Protein AF-X0TUQ9-F1 (afdb_monomer_lite)

Foldseek 3Di:
DADPVVCVVVVCRVVVVVVCVVVVHDDDPQWDFDDDDQQKTWIARVVPRDIDMDGDNDDDDDDDDDAPQVVVVVVVVCVVCCVVVVHDDDDDAERNVPDDDPVRRVVRVVLCVVCVVHDPVVSPDDDDDDPPDPD

Organism: NCBI:txid412755

Sequence (135 aa):
ADIAEWTEYTLEHEHIQIRLRELGVQIICKQEMIAVESGRATLGCIYMGTQSSIDADAVIPVTARDPEDRLYNEILTRKDEWDDAGIKTVTAIGDCLAPATIAIAVHSGHEYARNLEKSPEEAAFFRRELGFGGE

Structure (mmCIF, N/CA/C/O backbone):
data_AF-X0TUQ9-F1
#
_entry.id   AF-X0TUQ9-F1
#
loop_
_atom_site.group_PDB
_atom_site.id
_atom_site.type_symbol
_atom_site.label_atom_id
_atom_site.label_alt_id
_atom_site.label_comp_id
_atom_site.label_asym_id
_atom_site.label_entity_id
_atom_site.label_seq_id
_atom_site.pdbx_PDB_ins_code
_atom_site.Cartn_x
_atom_site.Cartn_y
_atom_site.Cartn_z
_atom_site.occupancy
_atom_site.B_iso_or_equiv
_atom_site.auth_seq_id
_atom_site.auth_comp_id
_atom_site.auth_asym_id
_atom_site.auth_atom_id
_atom_site.pdbx_PDB_model_num
ATOM 1 N N . ALA A 1 1 ? -4.027 6.665 20.617 1.00 59.16 1 ALA A N 1
ATOM 2 C CA . ALA A 1 1 ? -4.205 5.419 19.846 1.00 59.16 1 ALA A CA 1
ATOM 3 C C . ALA A 1 1 ? -4.595 5.896 18.474 1.00 59.16 1 ALA A C 1
ATOM 5 O O . ALA A 1 1 ? -5.695 6.423 18.351 1.00 59.16 1 ALA A O 1
ATOM 6 N N . ASP A 1 2 ? -3.654 5.855 17.541 1.00 75.88 2 ASP A N 1
ATOM 7 C CA . ASP A 1 2 ? -3.717 6.700 16.354 1.00 75.88 2 ASP A CA 1
ATOM 8 C C . ASP A 1 2 ? -4.337 6.027 15.147 1.00 75.88 2 ASP A C 1
ATOM 10 O O . ASP A 1 2 ? -4.419 4.803 15.048 1.00 75.88 2 ASP A O 1
ATOM 14 N N . ILE A 1 3 ? -4.815 6.890 14.260 1.00 90.31 3 ILE A N 1
ATOM 15 C CA . ILE A 1 3 ? -5.3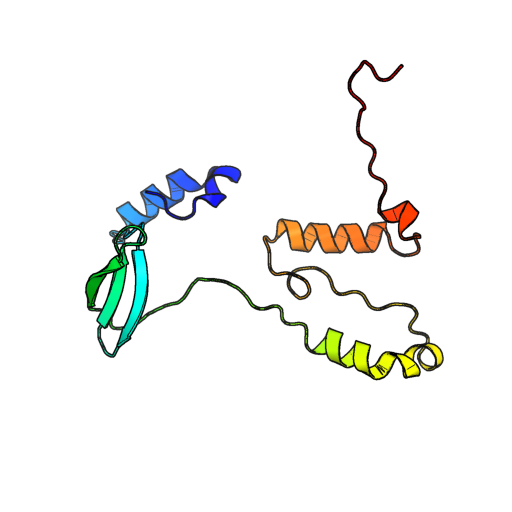02 6.575 12.928 1.00 90.31 3 ILE A CA 1
ATOM 16 C C . ILE A 1 3 ? -4.411 7.313 11.937 1.00 90.31 3 ILE A C 1
ATOM 18 O O . ILE A 1 3 ? -3.985 8.427 12.215 1.00 90.31 3 ILE A O 1
ATOM 22 N N . ALA A 1 4 ? -4.148 6.713 10.777 1.00 90.94 4 ALA A N 1
ATOM 23 C CA . ALA A 1 4 ? -3.324 7.333 9.738 1.00 90.94 4 ALA A CA 1
ATOM 24 C C . ALA A 1 4 ? -1.931 7.801 10.229 1.00 90.94 4 ALA A C 1
ATOM 26 O O . ALA A 1 4 ? -1.447 8.832 9.782 1.00 90.94 4 ALA A O 1
ATOM 27 N N . GLU A 1 5 ? -1.266 7.043 11.108 1.00 89.69 5 GLU A N 1
ATOM 28 C CA . GLU A 1 5 ? 0.015 7.410 11.753 1.00 89.69 5 GLU A CA 1
ATOM 29 C C . GLU A 1 5 ? 1.094 7.903 10.772 1.00 89.69 5 GLU A C 1
ATOM 31 O O . GLU A 1 5 ? 1.789 8.877 11.036 1.00 89.69 5 GLU A O 1
ATOM 36 N N . TRP A 1 6 ? 1.185 7.307 9.579 1.00 89.12 6 TRP A N 1
ATOM 37 C CA . TRP A 1 6 ? 2.162 7.729 8.567 1.00 89.12 6 TRP A CA 1
ATOM 38 C C . TRP A 1 6 ? 2.001 9.197 8.126 1.00 89.12 6 TRP A C 1
ATOM 40 O O . TRP A 1 6 ? 2.956 9.825 7.678 1.00 89.12 6 TRP A O 1
ATOM 50 N N . THR A 1 7 ? 0.811 9.776 8.288 1.00 93.31 7 THR A N 1
ATOM 51 C CA . THR A 1 7 ? 0.537 11.185 7.961 1.00 93.31 7 THR A CA 1
ATOM 52 C C . THR A 1 7 ? 1.186 12.181 8.927 1.00 93.31 7 THR A C 1
ATOM 54 O O . THR A 1 7 ? 1.129 13.391 8.708 1.00 93.31 7 THR A O 1
ATOM 57 N N . GLU A 1 8 ? 1.873 11.710 9.972 1.00 93.19 8 GLU A N 1
ATOM 58 C CA . GLU A 1 8 ? 2.784 12.553 10.752 1.00 93.19 8 GLU A CA 1
ATOM 59 C C . GLU A 1 8 ? 3.951 13.065 9.900 1.00 93.19 8 GLU A C 1
ATOM 61 O O . GLU A 1 8 ? 4.346 14.224 10.029 1.00 93.19 8 GLU A O 1
ATOM 66 N N . TYR A 1 9 ? 4.445 12.254 8.956 1.00 92.38 9 TYR A N 1
ATOM 67 C CA . TYR A 1 9 ? 5.518 12.652 8.036 1.00 92.38 9 TYR A CA 1
ATOM 68 C C . TYR A 1 9 ? 5.085 13.715 7.018 1.00 92.38 9 TYR A C 1
ATOM 70 O O . TYR A 1 9 ? 5.933 14.303 6.346 1.00 92.38 9 TYR A O 1
ATOM 78 N N . THR A 1 10 ? 3.781 13.972 6.903 1.00 92.31 10 THR A N 1
ATOM 79 C CA . THR A 1 10 ? 3.195 14.987 6.018 1.00 92.31 10 THR A CA 1
ATOM 80 C C . THR A 1 10 ? 2.507 16.120 6.781 1.00 92.31 10 THR A C 1
ATOM 82 O O . THR A 1 10 ? 1.986 17.037 6.151 1.00 92.31 10 THR A O 1
ATOM 85 N N . LEU A 1 11 ? 2.555 16.108 8.122 1.00 95.38 11 LEU A N 1
ATOM 86 C CA . LEU A 1 11 ? 1.896 17.078 9.010 1.00 95.38 11 LEU A CA 1
ATOM 87 C C . LEU A 1 11 ? 0.358 17.114 8.876 1.00 95.38 11 LEU A C 1
ATOM 89 O O . LEU A 1 11 ? -0.280 18.088 9.268 1.00 95.38 11 LEU A O 1
ATOM 93 N N . GLU A 1 12 ? -0.259 16.054 8.351 1.00 95.38 12 GLU A N 1
ATOM 94 C CA . GLU A 1 12 ? -1.716 15.981 8.145 1.00 95.38 12 GLU A CA 1
ATOM 95 C C . GLU A 1 12 ? -2.443 15.272 9.301 1.00 95.38 12 GLU A C 1
ATOM 97 O O . GLU A 1 12 ? -3.662 15.397 9.437 1.00 95.38 12 GLU A O 1
ATOM 102 N N . HIS A 1 13 ? -1.704 14.557 10.155 1.00 94.94 13 HIS A N 1
ATOM 103 C CA . HIS A 1 13 ? -2.253 13.681 11.193 1.00 94.94 13 HIS A CA 1
ATOM 104 C C . HIS A 1 13 ? -3.271 14.373 12.122 1.00 94.94 13 HIS A C 1
ATOM 106 O O . HIS A 1 13 ? -4.387 13.876 12.302 1.00 94.94 13 HIS A O 1
ATOM 112 N N . GLU A 1 14 ? -2.939 15.552 12.662 1.00 94.44 14 GLU A N 1
ATOM 113 C CA . GLU A 1 14 ? -3.839 16.309 13.546 1.00 94.44 14 GLU A CA 1
ATOM 114 C C . GLU A 1 14 ? -5.124 16.740 12.819 1.00 94.44 14 GLU A C 1
ATOM 116 O O . GLU A 1 14 ? -6.235 16.557 13.326 1.00 94.44 14 GLU A O 1
ATOM 121 N N . HIS A 1 15 ? -4.985 17.252 11.594 1.00 96.19 15 HIS A N 1
ATOM 122 C CA . HIS A 1 15 ? -6.108 17.715 10.782 1.00 96.19 15 HIS A CA 1
ATOM 123 C C . HIS A 1 15 ? -7.085 16.582 10.449 1.00 96.19 15 HIS A C 1
ATOM 125 O O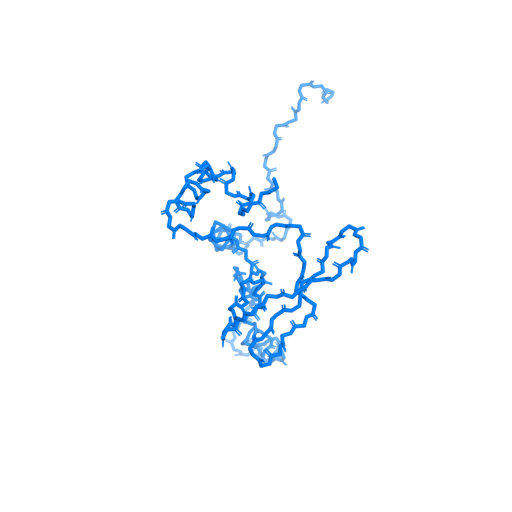 . HIS A 1 15 ? -8.302 16.775 10.520 1.00 96.19 15 HIS A O 1
ATOM 131 N N . ILE A 1 16 ? -6.568 15.389 10.140 1.00 96.00 16 ILE A N 1
ATOM 132 C CA . ILE A 1 16 ? -7.378 14.196 9.867 1.00 96.00 16 ILE A CA 1
ATOM 133 C C . ILE A 1 16 ? -8.204 13.815 11.100 1.00 96.00 16 ILE A C 1
ATOM 135 O O . ILE A 1 16 ? -9.414 13.593 10.989 1.00 96.00 16 ILE A O 1
ATOM 139 N N . GLN A 1 17 ? -7.587 13.780 12.285 1.00 94.12 17 GLN A N 1
ATOM 140 C CA . GLN A 1 17 ? -8.297 13.415 13.513 1.00 94.12 17 GLN A CA 1
ATOM 141 C C . GLN A 1 17 ? -9.389 14.417 13.884 1.00 94.12 17 GLN A C 1
ATOM 143 O O . GLN A 1 17 ? -10.496 14.000 14.236 1.00 94.12 17 GLN A O 1
ATOM 148 N N . ILE A 1 18 ? -9.100 15.720 13.799 1.00 95.25 18 ILE A N 1
ATOM 149 C CA . ILE A 1 18 ? -10.090 16.772 14.061 1.00 95.25 18 ILE A CA 1
ATOM 150 C C . ILE A 1 18 ? -11.275 16.595 13.115 1.00 95.25 18 ILE A C 1
ATOM 152 O O . ILE A 1 18 ? -12.417 16.484 13.565 1.00 95.25 18 ILE A O 1
ATOM 156 N N . ARG A 1 19 ? -11.002 16.465 11.813 1.00 97.56 19 ARG A N 1
ATOM 157 C CA . ARG A 1 19 ? -12.048 16.384 10.797 1.00 97.56 19 ARG A CA 1
ATOM 158 C C . ARG A 1 19 ? -12.964 15.174 10.982 1.00 97.56 19 ARG A C 1
ATOM 160 O O . ARG A 1 19 ? -14.178 15.308 10.860 1.00 97.56 19 ARG A O 1
ATOM 167 N N . LEU A 1 20 ? -12.414 13.998 11.284 1.00 96.88 20 LEU A N 1
ATOM 168 C CA . LEU A 1 20 ? -13.218 12.789 11.502 1.00 96.88 20 LEU A CA 1
ATOM 169 C C . LEU A 1 20 ? -14.129 12.918 12.729 1.00 96.88 20 LEU A C 1
ATOM 171 O O . LEU A 1 20 ? -15.281 12.488 12.687 1.00 96.88 20 LEU A O 1
ATOM 175 N N . AR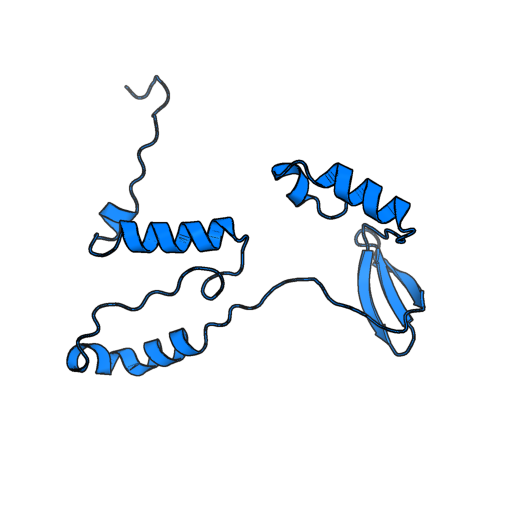G A 1 21 ? -13.647 13.560 13.800 1.00 95.50 21 ARG A N 1
ATOM 176 C CA . ARG A 1 21 ? -14.441 13.798 15.016 1.00 95.50 21 ARG A CA 1
ATOM 177 C C . ARG A 1 21 ? -15.540 14.831 14.793 1.00 95.50 21 ARG A C 1
ATOM 179 O O . ARG A 1 21 ? -16.661 14.606 15.237 1.00 95.50 21 ARG A O 1
ATOM 186 N N . GLU A 1 22 ? -15.258 15.914 14.070 1.00 97.94 22 GLU A N 1
ATOM 187 C CA . GLU A 1 22 ? -16.273 16.899 13.661 1.00 97.94 22 GLU A CA 1
ATOM 188 C C . GLU A 1 22 ? -17.390 16.269 12.820 1.00 97.94 22 GLU A C 1
ATOM 190 O O . GLU A 1 22 ? -18.549 16.665 12.925 1.00 97.94 22 GLU A O 1
ATOM 195 N N . LEU A 1 23 ? -17.048 15.269 12.003 1.00 98.38 23 LEU A N 1
ATOM 196 C CA . LEU A 1 23 ? -17.999 14.505 11.194 1.00 98.38 23 LEU A CA 1
ATOM 197 C C . LEU A 1 23 ? -18.759 13.428 11.987 1.00 98.38 23 LEU A C 1
ATOM 199 O O . LEU A 1 23 ? -19.602 12.742 11.414 1.00 98.38 23 LEU A O 1
ATOM 203 N N . GLY A 1 24 ? -18.475 13.257 13.282 1.00 97.56 24 GLY A N 1
ATOM 204 C CA . GLY A 1 24 ? -19.114 12.241 14.120 1.00 97.56 24 GLY A CA 1
ATOM 205 C C . GLY A 1 24 ? -18.676 10.807 13.806 1.00 97.56 24 GLY A C 1
ATOM 206 O O . GLY A 1 24 ? -19.379 9.866 14.170 1.00 97.56 24 GLY A O 1
ATOM 207 N N . VAL A 1 25 ? -17.532 10.616 13.140 1.00 97.00 25 VAL A N 1
ATOM 208 C CA . VAL A 1 25 ? -17.002 9.280 12.839 1.00 97.00 25 VAL A CA 1
ATOM 209 C C . VAL A 1 25 ? -16.544 8.609 14.131 1.00 97.00 25 VAL A C 1
ATOM 211 O O . VAL A 1 25 ? -15.713 9.140 14.873 1.00 97.00 25 VAL A O 1
ATOM 214 N N . GLN A 1 26 ? -17.056 7.406 14.391 1.00 95.12 26 GLN A N 1
ATOM 215 C CA . GLN A 1 26 ? -16.596 6.589 15.506 1.00 95.12 26 GLN A CA 1
ATOM 216 C C . GLN A 1 26 ? -15.217 5.998 15.188 1.00 95.12 26 GLN A C 1
ATOM 218 O O . GLN A 1 26 ? -15.068 5.171 14.293 1.00 95.12 26 GLN A O 1
ATOM 223 N N . ILE A 1 27 ? -14.204 6.408 15.952 1.00 94.12 27 ILE A N 1
ATOM 224 C CA . ILE A 1 27 ? -12.827 5.925 15.802 1.00 94.12 27 ILE A CA 1
ATOM 225 C C . ILE A 1 27 ? -12.593 4.762 16.772 1.00 94.12 27 ILE A C 1
ATOM 227 O O . ILE A 1 27 ? -12.601 4.954 17.990 1.00 94.12 27 ILE A O 1
ATOM 231 N N . ILE A 1 28 ? -12.362 3.564 16.231 1.00 94.00 28 ILE A N 1
ATOM 232 C CA . ILE A 1 28 ? -12.094 2.341 16.997 1.00 94.00 28 ILE A CA 1
ATOM 233 C C . ILE A 1 28 ? -10.678 1.854 16.663 1.00 94.00 28 ILE A C 1
ATOM 235 O O . ILE A 1 28 ? -10.452 1.212 15.643 1.00 94.00 28 ILE A O 1
ATOM 239 N N . CYS A 1 29 ? -9.710 2.172 17.523 1.00 94.12 29 CYS A N 1
ATOM 240 C CA . CYS A 1 29 ? -8.307 1.786 17.332 1.00 94.12 29 CYS A CA 1
ATOM 241 C C . CYS A 1 29 ? -7.959 0.494 18.081 1.00 94.12 29 CYS A C 1
ATOM 243 O O . CYS A 1 29 ? -8.664 0.090 19.009 1.00 94.12 29 CYS A O 1
ATOM 245 N N . LYS A 1 30 ? -6.796 -0.092 17.755 1.00 94.12 30 LYS A N 1
ATOM 246 C CA . LYS A 1 30 ? -6.250 -1.293 18.425 1.00 94.12 30 LYS A CA 1
ATOM 247 C C . LYS A 1 30 ? -7.188 -2.504 18.333 1.00 94.12 30 LYS A C 1
ATOM 249 O O . LYS A 1 30 ? -7.217 -3.344 19.233 1.00 94.12 30 LYS A O 1
ATOM 254 N N . GLN A 1 31 ? -7.966 -2.556 17.259 1.00 95.62 31 GLN A N 1
ATOM 255 C CA . GLN A 1 31 ? -8.828 -3.673 16.913 1.00 95.62 31 GLN A CA 1
ATOM 256 C C . GLN A 1 31 ? -8.420 -4.215 15.547 1.00 95.62 31 GLN A C 1
ATOM 258 O O . GLN A 1 31 ? -8.005 -3.449 14.678 1.00 95.62 31 GLN A O 1
ATOM 263 N N . GLU A 1 32 ? -8.575 -5.515 15.362 1.00 95.81 32 GLU A N 1
ATOM 264 C CA . GLU A 1 32 ? -8.507 -6.178 14.065 1.00 95.81 32 GLU A CA 1
ATOM 265 C C . GLU A 1 32 ? -9.888 -6.706 13.663 1.00 95.81 32 GLU A C 1
ATOM 267 O O . GLU A 1 32 ? -10.745 -6.958 14.516 1.00 95.81 32 GLU A O 1
ATOM 272 N N . MET A 1 33 ? -10.111 -6.865 12.359 1.00 96.81 33 MET A N 1
ATOM 273 C CA . MET A 1 33 ? -11.325 -7.483 11.832 1.00 96.81 33 MET A CA 1
ATOM 274 C C . MET A 1 33 ? -11.203 -9.006 11.936 1.00 96.81 33 MET A C 1
ATOM 276 O O . MET A 1 33 ? -10.330 -9.590 11.299 1.00 96.81 33 MET A O 1
ATOM 280 N N . ILE A 1 34 ? -12.083 -9.643 12.709 1.00 97.62 34 ILE A N 1
ATOM 281 C CA . ILE A 1 34 ? -12.085 -11.101 12.916 1.00 97.62 34 ILE A CA 1
ATOM 282 C C . ILE A 1 34 ? -13.051 -11.795 11.958 1.00 97.62 34 ILE A C 1
ATOM 284 O O . ILE A 1 34 ? -12.717 -12.824 11.375 1.00 97.62 34 ILE A O 1
ATOM 288 N N . ALA A 1 35 ? -14.256 -11.248 11.806 1.00 97.38 35 ALA A N 1
ATOM 289 C CA . ALA A 1 35 ? -15.290 -11.821 10.957 1.00 97.38 35 ALA A CA 1
ATOM 290 C C . ALA A 1 35 ? -16.248 -10.741 10.456 1.00 97.38 35 ALA A C 1
ATOM 292 O O . ALA A 1 35 ? -16.506 -9.750 11.143 1.00 97.38 35 ALA A O 1
ATOM 293 N N . VAL A 1 36 ? -16.795 -10.968 9.263 1.00 97.50 36 VAL A N 1
ATOM 294 C CA . VAL A 1 36 ? -17.861 -10.157 8.675 1.00 97.50 36 VAL A CA 1
ATOM 295 C C . VAL A 1 36 ? -19.022 -11.084 8.350 1.00 97.50 36 VAL A C 1
ATOM 297 O O . VAL A 1 36 ? -18.874 -12.031 7.580 1.00 97.50 36 VAL A O 1
ATOM 300 N N . GLU A 1 37 ? -20.170 -10.801 8.948 1.00 95.94 37 GLU A N 1
ATOM 301 C CA . GLU A 1 37 ? -21.416 -11.541 8.793 1.00 95.94 37 GLU A CA 1
ATOM 302 C C . GLU A 1 37 ? -22.534 -10.583 8.359 1.00 95.94 37 GLU A C 1
ATOM 304 O O . GLU A 1 37 ? -22.386 -9.360 8.374 1.00 95.94 37 GLU A O 1
ATOM 309 N N . SER A 1 38 ? -23.685 -11.129 7.963 1.00 95.31 38 SER A N 1
ATOM 310 C CA . SER A 1 38 ? -24.832 -10.304 7.575 1.00 95.31 38 SER A CA 1
ATOM 311 C C . SER A 1 38 ? -25.278 -9.413 8.739 1.00 95.31 38 SER A C 1
ATOM 313 O O . SER A 1 38 ? -25.791 -9.912 9.740 1.00 95.31 38 SER A O 1
ATOM 315 N N . GLY A 1 39 ? -25.125 -8.097 8.582 1.00 96.62 39 GLY A N 1
ATOM 316 C CA . GLY A 1 39 ? -25.530 -7.100 9.573 1.00 96.62 39 GLY A CA 1
ATOM 317 C C . GLY A 1 39 ? -24.562 -6.931 10.747 1.00 96.62 39 GLY A C 1
ATOM 318 O O . GLY A 1 39 ? -24.895 -6.210 11.685 1.00 96.62 39 GLY A O 1
ATOM 319 N N . ARG A 1 40 ? -23.388 -7.583 10.744 1.00 97.81 40 ARG A N 1
ATOM 320 C CA . ARG A 1 40 ? -22.467 -7.571 11.889 1.00 97.81 40 ARG A CA 1
ATOM 321 C C . ARG A 1 40 ? -21.002 -7.718 11.487 1.00 97.81 40 ARG A C 1
ATOM 323 O O . ARG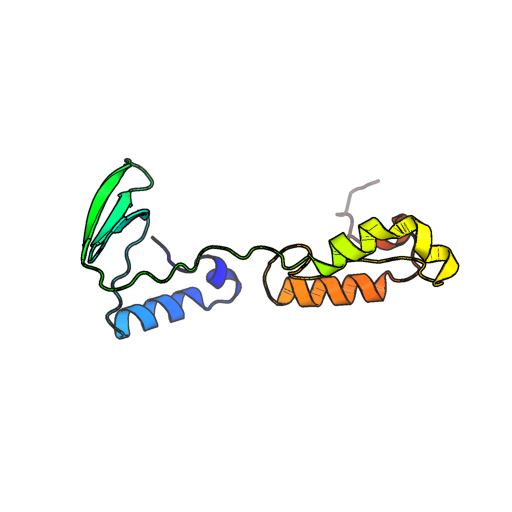 A 1 40 ? -20.649 -8.564 10.673 1.00 97.81 40 ARG A O 1
ATOM 330 N N . ALA A 1 41 ? -20.137 -6.960 12.151 1.00 97.88 41 ALA A N 1
ATOM 331 C CA . ALA A 1 41 ? -18.692 -7.157 12.129 1.00 97.88 41 ALA A CA 1
ATOM 332 C C . ALA A 1 41 ? -18.178 -7.518 13.529 1.00 97.88 41 ALA A C 1
ATOM 334 O O . ALA A 1 41 ? -18.553 -6.894 14.526 1.00 97.88 41 ALA A O 1
ATOM 335 N N . THR A 1 42 ? -17.303 -8.518 13.605 1.00 98.12 42 THR A N 1
ATOM 336 C CA . THR A 1 42 ? -16.627 -8.928 14.838 1.00 98.12 42 THR A CA 1
ATOM 337 C C . THR A 1 42 ? -15.225 -8.343 14.868 1.00 98.12 42 THR A C 1
ATOM 339 O O . THR A 1 42 ? -14.431 -8.547 13.949 1.00 98.12 42 THR A O 1
ATOM 342 N N . LEU A 1 43 ? -14.916 -7.639 15.952 1.00 97.94 43 LEU A N 1
ATOM 343 C CA . LEU A 1 43 ? -13.629 -6.999 16.191 1.00 97.94 43 LEU A CA 1
ATOM 344 C C . LEU A 1 43 ? -12.881 -7.725 17.307 1.00 97.94 43 LEU A C 1
ATOM 346 O O . LEU A 1 43 ? -13.495 -8.107 18.305 1.00 97.94 43 LEU A O 1
ATOM 350 N N . GLY A 1 44 ? -11.570 -7.885 17.158 1.00 97.88 44 GLY A N 1
ATOM 351 C CA . GLY A 1 44 ? -10.686 -8.466 18.167 1.00 97.88 44 GLY A CA 1
ATOM 352 C C . GLY A 1 44 ? -9.688 -7.442 18.692 1.00 97.88 44 GLY A C 1
ATOM 353 O O . GLY A 1 44 ? -9.054 -6.732 17.916 1.00 97.88 44 GLY A O 1
ATOM 354 N N . CYS A 1 45 ? -9.507 -7.365 20.010 1.00 97.12 45 CYS A N 1
ATOM 355 C CA . CYS A 1 45 ? -8.458 -6.531 20.593 1.00 97.12 45 CYS A CA 1
ATOM 356 C C . CYS A 1 45 ? -7.073 -7.107 20.264 1.00 97.12 45 CYS A C 1
ATOM 358 O O . CYS A 1 45 ? -6.747 -8.191 20.745 1.00 97.12 45 CYS A O 1
ATOM 360 N N . ILE A 1 46 ? -6.216 -6.346 19.572 1.00 96.12 46 ILE A N 1
ATOM 361 C CA . ILE A 1 46 ? -4.897 -6.827 19.099 1.00 96.12 46 ILE A CA 1
ATOM 362 C C . ILE A 1 46 ? -3.928 -7.247 20.221 1.00 96.12 46 ILE A C 1
ATOM 364 O O . ILE A 1 46 ? -2.901 -7.864 19.961 1.00 96.12 46 ILE A O 1
ATOM 368 N N . TYR A 1 47 ? -4.222 -6.890 21.475 1.00 96.12 47 TYR A N 1
ATOM 369 C CA . TYR A 1 47 ? -3.383 -7.225 22.631 1.00 96.12 47 TYR A CA 1
ATOM 370 C C . TYR A 1 47 ? -3.904 -8.404 23.452 1.00 96.12 47 TYR A C 1
ATOM 372 O O . TYR A 1 47 ? -3.119 -9.088 24.100 1.00 96.12 47 TYR A O 1
ATOM 380 N N . MET A 1 48 ? -5.223 -8.605 23.493 1.00 95.94 48 MET A N 1
ATOM 381 C CA . MET A 1 48 ? -5.863 -9.566 24.406 1.00 95.94 48 MET A CA 1
ATOM 382 C C . MET A 1 48 ? -6.678 -10.635 23.677 1.00 95.94 48 MET A C 1
ATOM 384 O O . MET A 1 48 ? -7.100 -11.601 24.304 1.00 95.94 48 MET A O 1
ATOM 388 N N . GLY A 1 49 ? -6.969 -10.442 22.390 1.00 94.06 49 GLY A N 1
ATOM 389 C CA . GLY A 1 49 ? -7.858 -11.300 21.609 1.00 94.06 49 GLY A CA 1
ATOM 390 C C . GLY A 1 49 ? -9.335 -11.213 22.007 1.00 94.06 49 GLY A C 1
ATOM 391 O O . GLY A 1 49 ? -10.167 -11.862 21.379 1.00 94.06 49 GLY A O 1
ATOM 392 N N . THR A 1 50 ? -9.693 -10.424 23.030 1.00 97.19 50 THR A N 1
ATOM 393 C CA . THR A 1 50 ? -11.088 -10.232 23.444 1.00 97.19 50 THR A CA 1
ATOM 394 C C . THR A 1 50 ? -11.911 -9.714 22.274 1.00 97.19 50 THR A C 1
ATOM 396 O O . THR A 1 50 ? -11.558 -8.696 21.674 1.00 97.19 50 THR A O 1
ATOM 399 N N . GLN A 1 51 ? -13.009 -10.408 21.981 1.00 97.81 51 GLN A N 1
ATOM 400 C CA . GLN A 1 51 ? -13.877 -10.082 20.861 1.00 97.81 51 GLN A CA 1
ATOM 401 C C . GLN A 1 51 ? -15.045 -9.195 21.283 1.00 97.81 51 GLN A C 1
ATOM 403 O O . GLN A 1 51 ? -15.579 -9.297 22.388 1.00 97.81 51 GLN A O 1
ATOM 408 N N . SER A 1 52 ? -15.453 -8.338 20.361 1.00 97.00 52 SER A N 1
ATOM 409 C CA . SER A 1 52 ? -16.652 -7.512 20.438 1.00 97.00 52 SER A CA 1
ATOM 410 C C . SER A 1 52 ? -17.346 -7.511 19.081 1.00 97.00 52 SER A C 1
ATOM 412 O O . SER A 1 52 ? -16.801 -7.998 18.090 1.00 97.00 52 SER A O 1
ATOM 414 N N . SER A 1 53 ? -18.576 -7.017 19.018 1.00 96.94 53 SER A N 1
ATOM 415 C CA . SER A 1 53 ? -19.321 -6.935 17.764 1.00 96.94 53 SER A CA 1
ATOM 416 C C . SER A 1 53 ? -19.946 -5.564 17.598 1.00 96.94 53 SER A C 1
ATOM 418 O O . SER A 1 53 ? -20.370 -4.952 18.579 1.00 96.94 53 SER A O 1
ATOM 420 N N . ILE A 1 54 ? -20.000 -5.115 16.350 1.00 96.94 54 ILE A N 1
ATOM 421 C CA . ILE A 1 54 ? -20.700 -3.908 15.924 1.00 96.94 54 ILE A CA 1
ATOM 422 C C . ILE A 1 54 ? -21.693 -4.284 14.828 1.00 96.94 54 ILE A C 1
ATOM 424 O O . ILE A 1 54 ? -21.397 -5.137 13.988 1.00 96.94 54 ILE A O 1
ATOM 428 N N . ASP A 1 55 ? -22.867 -3.662 14.844 1.00 97.62 55 ASP A N 1
ATOM 429 C CA . ASP A 1 55 ? -23.825 -3.812 13.754 1.00 97.62 55 ASP A CA 1
ATOM 430 C C . ASP A 1 55 ? -23.326 -3.000 12.549 1.00 97.62 55 ASP A C 1
ATOM 432 O O . ASP A 1 55 ? -22.872 -1.862 12.698 1.00 97.62 55 ASP A O 1
ATOM 436 N N . ALA A 1 56 ? -23.354 -3.605 11.363 1.00 96.62 56 ALA A N 1
ATOM 437 C CA . ALA A 1 56 ? -22.851 -2.993 10.137 1.00 96.62 56 ALA A CA 1
ATOM 438 C C . ALA A 1 56 ? -23.601 -3.524 8.910 1.00 96.62 56 ALA A C 1
ATOM 440 O O . ALA A 1 56 ? -23.590 -4.725 8.644 1.00 96.62 56 ALA A O 1
ATOM 441 N N . ASP A 1 57 ? -24.198 -2.621 8.129 1.00 97.44 57 ASP A N 1
ATOM 442 C CA . ASP A 1 57 ? -24.847 -2.964 6.855 1.00 97.44 57 ASP A CA 1
ATOM 443 C C . ASP A 1 57 ? -23.829 -3.216 5.729 1.00 97.44 57 ASP A C 1
ATOM 445 O O . ASP A 1 57 ? -24.118 -3.921 4.762 1.00 97.44 57 ASP A O 1
ATOM 449 N N . ALA A 1 58 ? -22.631 -2.633 5.843 1.00 96.69 58 ALA A N 1
ATOM 450 C CA . ALA A 1 58 ? -21.556 -2.756 4.867 1.00 96.69 58 ALA A CA 1
ATOM 451 C C . ALA A 1 58 ? -20.175 -2.682 5.532 1.00 96.69 58 ALA A C 1
ATOM 453 O O . ALA A 1 58 ? -19.982 -1.987 6.530 1.00 96.69 58 ALA A O 1
ATOM 454 N N . VAL A 1 59 ? -19.196 -3.355 4.922 1.00 96.50 59 VAL A N 1
ATOM 455 C CA . VAL A 1 59 ? -17.778 -3.292 5.300 1.00 96.50 59 VAL A CA 1
ATOM 456 C C . VAL A 1 59 ? -16.963 -2.890 4.078 1.00 96.50 59 VAL A C 1
ATOM 458 O O . VAL A 1 59 ? -17.075 -3.510 3.022 1.00 96.50 59 VAL A O 1
ATOM 461 N N . ILE A 1 60 ? -16.137 -1.855 4.229 1.00 97.06 60 ILE A N 1
ATOM 462 C CA . ILE A 1 60 ? -15.253 -1.348 3.174 1.00 97.06 60 ILE A CA 1
ATOM 463 C C . ILE A 1 60 ? -13.804 -1.616 3.604 1.00 97.06 60 ILE A C 1
ATOM 465 O O . ILE A 1 60 ? -13.274 -0.869 4.430 1.00 97.06 60 ILE A O 1
ATOM 469 N N . PRO A 1 61 ? -13.156 -2.684 3.105 1.00 95.94 61 PRO A N 1
ATOM 470 C CA . PRO A 1 61 ? -11.771 -2.975 3.446 1.00 95.94 61 PRO A CA 1
ATOM 471 C C . PRO A 1 61 ? -10.828 -1.969 2.774 1.00 95.94 61 PRO A C 1
ATOM 473 O O . PRO A 1 61 ? -10.790 -1.850 1.552 1.00 95.94 61 PRO A O 1
ATOM 476 N N . VAL A 1 62 ? -10.039 -1.267 3.588 1.00 95.69 62 VAL A N 1
ATOM 477 C CA . VAL A 1 62 ? -8.932 -0.408 3.145 1.00 95.69 62 VAL A CA 1
ATOM 478 C C . VAL A 1 62 ? -7.669 -0.924 3.827 1.00 95.69 62 VAL A C 1
ATOM 480 O O . VAL A 1 62 ? -7.345 -0.512 4.938 1.00 95.69 62 VAL A O 1
ATOM 483 N N . THR A 1 63 ? -7.019 -1.911 3.208 1.00 94.75 63 THR A N 1
ATOM 484 C CA . THR A 1 63 ? -5.920 -2.675 3.819 1.00 94.75 63 THR A CA 1
ATOM 485 C C . THR A 1 63 ? -4.616 -2.491 3.047 1.00 94.75 63 THR A C 1
ATOM 487 O O . THR A 1 63 ? -3.794 -1.649 3.397 1.00 94.75 63 THR A O 1
ATOM 490 N N . ALA A 1 64 ? -4.436 -3.259 1.980 1.00 95.94 64 ALA A N 1
ATOM 491 C CA . ALA A 1 64 ? -3.256 -3.280 1.137 1.00 95.94 64 ALA A CA 1
ATOM 492 C C . ALA A 1 64 ? -3.669 -3.336 -0.338 1.00 95.94 64 ALA A C 1
ATOM 494 O O . ALA A 1 64 ? -4.853 -3.388 -0.675 1.00 95.94 64 ALA A O 1
ATOM 495 N N . ARG A 1 65 ? -2.671 -3.293 -1.217 1.00 97.62 65 ARG A N 1
ATOM 496 C CA . ARG A 1 65 ? -2.832 -3.457 -2.660 1.00 97.62 65 ARG A CA 1
ATOM 497 C C . ARG A 1 65 ? -1.950 -4.612 -3.103 1.00 97.62 65 ARG A C 1
ATOM 499 O O . ARG A 1 65 ? -0.802 -4.679 -2.667 1.00 97.62 65 ARG A O 1
ATOM 506 N N . ASP A 1 66 ? -2.477 -5.447 -3.986 1.00 97.75 66 ASP A N 1
ATOM 507 C CA . ASP A 1 66 ? -1.680 -6.417 -4.727 1.00 97.75 66 ASP A CA 1
ATOM 508 C C . ASP A 1 66 ? -1.108 -5.745 -5.990 1.00 97.75 66 ASP A C 1
ATOM 510 O O . ASP A 1 66 ? -1.786 -4.895 -6.583 1.00 97.75 66 ASP A O 1
ATOM 514 N N . PRO A 1 67 ? 0.131 -6.065 -6.402 1.00 98.12 67 PRO A N 1
ATOM 515 C CA . PRO A 1 67 ? 0.677 -5.579 -7.664 1.00 98.12 67 PRO A CA 1
ATOM 516 C C . PRO A 1 67 ? -0.129 -6.113 -8.859 1.00 98.12 67 PRO A C 1
ATOM 518 O O . PRO A 1 67 ? -0.449 -7.297 -8.920 1.00 98.12 67 PRO A O 1
ATOM 521 N N . GLU A 1 68 ? -0.403 -5.260 -9.849 1.00 98.38 68 GLU A N 1
ATOM 522 C CA . GLU A 1 68 ? -0.906 -5.696 -11.161 1.00 98.38 68 GLU A CA 1
ATOM 523 C C . GLU A 1 68 ? 0.284 -5.916 -12.104 1.00 98.38 68 GLU A C 1
ATOM 525 O O . GLU A 1 68 ? 0.725 -5.001 -12.802 1.00 98.38 68 GLU A O 1
ATOM 530 N N . ASP A 1 69 ? 0.838 -7.126 -12.088 1.00 98.12 69 ASP A N 1
ATOM 531 C CA . ASP A 1 69 ? 2.091 -7.485 -12.764 1.00 98.12 69 ASP A CA 1
ATOM 532 C C . ASP A 1 69 ? 1.913 -8.539 -13.873 1.00 98.12 69 ASP A C 1
ATOM 534 O O . ASP A 1 69 ? 2.891 -9.033 -14.443 1.00 98.12 69 ASP A O 1
ATOM 538 N N . ARG A 1 70 ? 0.663 -8.861 -14.239 1.00 98.50 70 ARG A N 1
ATOM 539 C CA . ARG A 1 70 ? 0.337 -9.936 -15.190 1.00 98.50 70 ARG A CA 1
ATOM 540 C C . ARG A 1 70 ? 1.079 -9.788 -16.518 1.00 98.50 70 ARG A C 1
ATOM 542 O O . ARG A 1 70 ? 1.691 -10.742 -16.987 1.00 98.50 70 ARG A O 1
ATOM 549 N N . LEU A 1 71 ? 1.059 -8.591 -17.110 1.00 98.25 71 LEU A N 1
ATOM 550 C CA . LEU A 1 71 ? 1.748 -8.319 -18.377 1.00 98.25 71 LEU A CA 1
ATOM 551 C C . LEU A 1 71 ? 3.264 -8.523 -18.257 1.00 98.25 71 LEU A C 1
ATOM 553 O O . LEU A 1 71 ? 3.887 -9.061 -19.168 1.00 98.25 71 LEU A O 1
ATOM 557 N N . TYR A 1 72 ? 3.857 -8.091 -17.143 1.00 98.19 72 TYR A N 1
ATOM 558 C CA . TYR A 1 72 ? 5.287 -8.254 -16.905 1.00 98.19 72 TYR A CA 1
ATOM 559 C C . TYR A 1 72 ? 5.655 -9.740 -16.857 1.00 98.19 72 TYR A C 1
ATOM 561 O O . TYR A 1 72 ? 6.533 -10.179 -17.599 1.00 98.19 72 TYR A O 1
ATOM 569 N N . ASN A 1 73 ? 4.913 -10.526 -16.073 1.00 98.12 73 ASN A N 1
ATOM 570 C CA . ASN A 1 73 ? 5.104 -11.970 -15.974 1.00 98.12 73 ASN A CA 1
ATOM 571 C C . ASN A 1 73 ? 4.907 -12.675 -17.327 1.00 98.12 73 ASN A C 1
ATOM 573 O O . ASN A 1 73 ? 5.741 -13.488 -17.720 1.00 98.12 73 ASN A O 1
ATOM 577 N N . GLU A 1 74 ? 3.870 -12.321 -18.093 1.00 98.19 74 GLU A N 1
ATOM 578 C CA . GLU A 1 74 ? 3.636 -12.860 -19.442 1.00 98.19 74 GLU A CA 1
ATOM 579 C C . GLU A 1 74 ? 4.805 -12.567 -20.394 1.00 98.19 74 GLU A C 1
ATOM 581 O O . GLU A 1 74 ? 5.255 -13.458 -21.115 1.00 98.19 74 GLU A O 1
ATOM 586 N N . ILE A 1 75 ? 5.356 -11.351 -20.367 1.00 97.50 75 ILE A N 1
ATOM 587 C CA . ILE A 1 75 ? 6.517 -10.989 -21.190 1.00 97.50 75 ILE A CA 1
ATOM 588 C C . ILE A 1 75 ? 7.763 -11.790 -20.781 1.00 97.50 75 ILE A C 1
ATOM 590 O O . ILE A 1 75 ? 8.514 -12.230 -21.655 1.00 97.50 75 ILE A O 1
ATOM 594 N N . LEU A 1 76 ? 7.971 -12.033 -19.480 1.00 97.31 76 LEU A N 1
ATOM 595 C CA . LEU A 1 76 ? 9.090 -12.846 -18.991 1.00 97.31 76 LEU A CA 1
ATOM 596 C C . LEU A 1 76 ? 9.011 -14.309 -19.444 1.00 97.31 76 LEU A C 1
ATOM 598 O O . LEU A 1 76 ? 10.052 -14.914 -19.692 1.00 97.31 76 LEU A O 1
ATOM 602 N N . THR A 1 77 ? 7.811 -14.877 -19.606 1.00 98.00 77 THR A N 1
ATOM 603 C CA . THR A 1 77 ? 7.669 -16.254 -20.126 1.00 98.00 77 THR A CA 1
ATOM 604 C C . THR A 1 77 ? 8.123 -16.406 -21.579 1.00 98.00 77 THR A C 1
ATOM 606 O O . THR A 1 77 ? 8.410 -17.517 -22.014 1.00 98.00 77 THR A O 1
ATOM 609 N N . ARG A 1 78 ? 8.229 -15.297 -22.320 1.00 97.44 78 ARG A N 1
ATOM 610 C CA . ARG A 1 78 ? 8.600 -15.254 -23.744 1.00 97.44 78 ARG A CA 1
ATOM 611 C C . ARG A 1 78 ? 10.023 -14.751 -23.968 1.00 97.44 78 ARG A C 1
ATOM 613 O O . ARG A 1 78 ? 10.334 -14.225 -25.032 1.00 97.44 78 ARG A O 1
ATOM 620 N N . LYS A 1 79 ? 10.884 -14.873 -22.955 1.00 96.94 79 LYS A N 1
ATOM 621 C CA . LYS A 1 79 ? 12.248 -14.333 -22.985 1.00 96.94 79 LYS A CA 1
ATOM 622 C C . LYS A 1 79 ? 13.082 -14.843 -24.162 1.00 96.94 79 LYS A C 1
ATOM 624 O O . LYS A 1 79 ? 13.865 -14.078 -24.713 1.00 96.94 79 LYS A O 1
ATOM 629 N N . ASP A 1 80 ? 12.863 -16.084 -24.585 1.00 97.50 80 ASP A N 1
ATOM 630 C CA . ASP A 1 80 ? 13.581 -16.690 -25.713 1.00 97.50 80 ASP A CA 1
ATOM 631 C C . ASP A 1 80 ? 13.247 -16.035 -27.071 1.00 97.50 80 ASP A C 1
ATOM 633 O O . ASP A 1 80 ? 14.003 -16.185 -28.023 1.00 97.50 80 ASP A O 1
ATOM 637 N N . GLU A 1 81 ? 12.148 -15.275 -27.170 1.00 97.69 81 GLU A N 1
ATOM 638 C CA . GLU A 1 81 ? 11.744 -14.542 -28.383 1.00 97.69 81 GLU A CA 1
ATOM 639 C C . GLU A 1 81 ? 12.291 -13.100 -28.426 1.00 97.69 81 GLU A C 1
ATOM 641 O O . GLU A 1 81 ? 12.069 -12.371 -29.395 1.00 97.69 81 GLU A O 1
ATOM 646 N N . TRP A 1 82 ? 12.947 -12.631 -27.358 1.00 97.69 82 TRP A N 1
ATOM 647 C CA . TRP A 1 82 ? 13.287 -11.212 -27.210 1.00 97.69 82 TRP A CA 1
ATOM 648 C C . TRP A 1 82 ? 14.335 -10.737 -28.212 1.00 97.69 82 TRP A C 1
ATOM 650 O O . TRP A 1 82 ? 14.180 -9.645 -28.762 1.00 97.69 82 TRP A O 1
ATOM 660 N N . ASP A 1 83 ? 15.359 -11.551 -28.473 1.00 97.62 83 ASP A N 1
ATOM 661 C CA . ASP A 1 83 ? 16.434 -1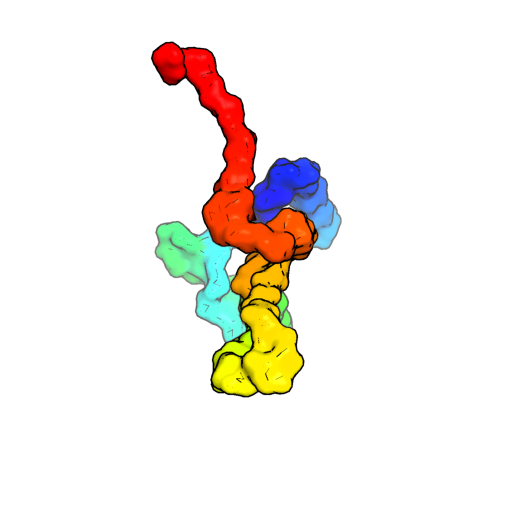1.205 -29.408 1.00 97.62 83 ASP A CA 1
ATOM 662 C C . ASP A 1 83 ? 15.882 -11.007 -30.829 1.00 97.62 83 ASP A C 1
ATOM 664 O O . ASP A 1 83 ? 16.176 -9.994 -31.469 1.00 97.62 83 ASP A O 1
ATOM 668 N N . ASP A 1 84 ? 14.998 -11.905 -31.278 1.00 97.69 84 ASP A N 1
ATOM 669 C CA . ASP A 1 84 ? 14.316 -11.814 -32.577 1.00 97.69 84 ASP A CA 1
ATOM 670 C C . ASP A 1 84 ? 13.410 -10.571 -32.672 1.00 97.69 84 ASP A C 1
ATOM 672 O O . ASP A 1 84 ? 13.261 -9.976 -33.742 1.00 97.69 84 ASP A O 1
ATOM 676 N N . ALA A 1 85 ? 12.825 -10.146 -31.548 1.00 97.12 85 ALA A N 1
ATOM 677 C CA . ALA A 1 85 ? 11.993 -8.948 -31.443 1.00 97.12 85 ALA A CA 1
ATOM 678 C C . ALA A 1 85 ? 12.791 -7.646 -31.207 1.00 97.12 85 ALA A C 1
ATOM 680 O O . ALA A 1 85 ? 12.200 -6.563 -31.175 1.00 97.12 85 ALA A O 1
ATOM 681 N N . GLY A 1 86 ? 14.114 -7.721 -31.023 1.00 97.56 86 GLY A N 1
ATOM 682 C CA . GLY A 1 86 ? 14.968 -6.572 -30.706 1.00 97.56 86 GLY A CA 1
ATOM 683 C C . GLY A 1 86 ? 14.795 -6.012 -29.285 1.00 97.56 86 GLY A C 1
ATOM 684 O O . GLY A 1 86 ? 15.171 -4.865 -29.026 1.00 97.56 86 GLY A O 1
ATOM 685 N N . ILE A 1 87 ? 14.226 -6.788 -28.358 1.00 97.06 87 ILE A N 1
ATOM 686 C CA . ILE A 1 87 ? 14.013 -6.399 -26.958 1.00 97.06 87 ILE A CA 1
ATOM 687 C C . ILE A 1 87 ? 15.274 -6.722 -26.149 1.00 97.06 87 ILE A C 1
ATOM 689 O O . ILE A 1 87 ? 15.651 -7.878 -26.011 1.00 97.06 87 ILE A O 1
ATOM 693 N N . LYS A 1 88 ? 15.913 -5.704 -25.559 1.00 94.62 88 LYS A N 1
ATOM 694 C CA . LYS A 1 88 ? 17.123 -5.896 -24.734 1.00 94.62 88 LYS A CA 1
ATOM 695 C C . LYS A 1 88 ? 16.802 -6.227 -23.278 1.00 94.62 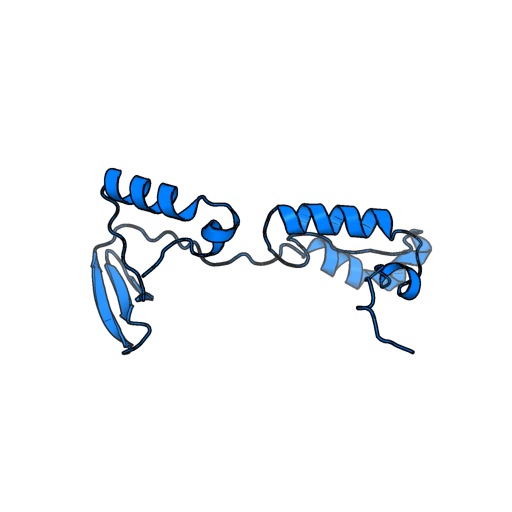88 LYS A C 1
ATOM 697 O O . LYS A 1 88 ? 17.396 -7.125 -22.688 1.00 94.62 88 LYS A O 1
ATOM 702 N N . THR A 1 89 ? 15.897 -5.460 -22.678 1.00 94.25 89 THR A N 1
ATOM 703 C CA . THR A 1 89 ? 15.521 -5.574 -21.266 1.00 94.25 89 THR A CA 1
ATOM 704 C C . THR A 1 89 ? 14.056 -5.205 -21.078 1.00 94.25 89 THR A C 1
ATOM 706 O O . THR A 1 89 ? 13.492 -4.418 -21.839 1.00 94.25 89 THR A O 1
ATOM 709 N N . VAL A 1 90 ? 13.447 -5.769 -20.036 1.00 96.25 90 VAL A N 1
ATOM 710 C CA . VAL A 1 90 ? 12.104 -5.421 -19.567 1.00 96.25 90 VAL A CA 1
ATOM 711 C C . VAL A 1 90 ? 12.168 -5.284 -18.051 1.00 96.25 90 VAL A C 1
ATOM 713 O O . VAL A 1 90 ? 12.597 -6.213 -17.366 1.00 96.25 90 VAL A O 1
ATOM 716 N N . THR A 1 91 ? 11.732 -4.137 -17.532 1.00 95.75 91 THR A N 1
ATOM 717 C CA . THR A 1 91 ? 11.802 -3.803 -16.104 1.00 95.75 91 THR A CA 1
ATOM 718 C C . THR A 1 91 ? 10.455 -3.267 -15.629 1.00 95.75 91 THR A C 1
ATOM 720 O O . THR A 1 91 ? 9.933 -2.318 -16.211 1.00 95.75 91 THR A O 1
ATOM 723 N N . ALA A 1 92 ? 9.898 -3.862 -14.572 1.00 97.56 92 ALA A N 1
ATOM 724 C CA . ALA A 1 92 ? 8.729 -3.328 -13.874 1.00 97.56 92 ALA A CA 1
ATOM 725 C C . ALA A 1 92 ? 9.144 -2.184 -12.931 1.00 97.56 92 ALA A C 1
ATOM 727 O O . ALA A 1 92 ? 10.215 -2.238 -12.329 1.00 97.56 92 ALA A O 1
ATOM 728 N N . ILE A 1 93 ? 8.301 -1.157 -12.799 1.00 98.06 93 ILE A N 1
ATOM 729 C CA . ILE A 1 93 ? 8.520 0.000 -11.917 1.00 98.06 93 ILE A CA 1
ATOM 730 C C . ILE A 1 93 ? 7.210 0.418 -11.246 1.00 98.06 93 ILE A C 1
ATOM 732 O O . ILE A 1 93 ? 6.124 0.162 -11.762 1.00 98.06 93 ILE A O 1
ATOM 736 N N . GLY A 1 94 ? 7.304 1.119 -10.121 1.00 98.44 94 GLY A N 1
ATOM 737 C CA . GLY A 1 94 ? 6.146 1.624 -9.391 1.00 98.44 94 GLY A CA 1
ATOM 738 C C . GLY A 1 94 ? 5.288 0.514 -8.790 1.00 98.44 94 GLY A C 1
ATOM 739 O O . GLY A 1 94 ? 5.789 -0.536 -8.392 1.00 98.44 94 GLY A O 1
ATOM 740 N N . ASP A 1 95 ? 3.981 0.755 -8.719 1.00 98.44 95 ASP A N 1
ATOM 741 C CA . ASP A 1 95 ? 3.065 -0.112 -7.975 1.00 98.44 95 ASP A CA 1
ATOM 742 C C . ASP A 1 95 ? 2.872 -1.503 -8.606 1.00 98.44 95 ASP A C 1
ATOM 744 O O . ASP A 1 95 ? 2.504 -2.430 -7.893 1.00 98.44 95 ASP A O 1
ATOM 748 N N . CYS A 1 96 ? 3.158 -1.694 -9.902 1.00 98.00 96 CYS A N 1
ATOM 749 C CA . CYS A 1 96 ? 3.157 -3.040 -10.494 1.00 98.00 96 CYS A CA 1
ATOM 750 C C . CYS A 1 96 ? 4.364 -3.884 -10.062 1.00 98.00 96 CYS A C 1
ATOM 752 O O . CYS A 1 96 ? 4.337 -5.096 -10.217 1.00 98.00 96 CYS A O 1
ATOM 754 N N . LEU A 1 97 ? 5.410 -3.260 -9.511 1.00 97.69 97 LEU A N 1
ATOM 755 C CA . LEU A 1 97 ? 6.530 -3.957 -8.885 1.00 97.69 97 LEU A CA 1
ATOM 756 C C . LEU A 1 97 ? 6.301 -4.113 -7.377 1.00 97.69 97 LEU A C 1
ATOM 758 O O . LEU A 1 97 ? 6.461 -5.200 -6.830 1.00 97.69 97 LEU A O 1
ATOM 762 N N . ALA A 1 98 ? 5.958 -3.014 -6.701 1.00 97.44 98 ALA A N 1
ATOM 763 C CA . ALA A 1 98 ? 5.718 -2.985 -5.263 1.00 97.44 98 ALA A CA 1
ATOM 764 C C . ALA A 1 98 ? 4.825 -1.782 -4.895 1.00 97.44 98 ALA A C 1
ATOM 766 O O . ALA A 1 98 ? 5.316 -0.649 -4.891 1.00 97.44 98 ALA A O 1
ATOM 767 N N . PRO A 1 99 ? 3.533 -1.993 -4.573 1.00 98.12 99 PRO A N 1
ATOM 768 C CA . PRO A 1 99 ? 2.613 -0.921 -4.209 1.00 98.12 99 PRO A CA 1
ATOM 769 C C . PRO A 1 99 ? 3.105 -0.072 -3.033 1.00 98.12 99 PRO A C 1
ATOM 771 O O . PRO A 1 99 ? 3.306 -0.574 -1.927 1.00 98.12 99 PRO A O 1
ATOM 774 N N . ALA A 1 100 ? 3.246 1.236 -3.245 1.00 96.31 100 ALA A N 1
ATOM 775 C CA . ALA A 1 100 ? 3.770 2.163 -2.242 1.00 96.31 100 ALA A CA 1
ATOM 776 C C . ALA A 1 100 ? 3.152 3.567 -2.373 1.00 96.31 100 ALA A C 1
ATOM 778 O O . ALA A 1 100 ? 2.110 3.756 -3.002 1.00 96.31 100 ALA A O 1
ATOM 779 N N . THR A 1 101 ? 3.735 4.573 -1.722 1.00 95.56 101 THR A N 1
ATOM 780 C CA . THR A 1 101 ? 3.267 5.955 -1.878 1.00 95.56 101 THR A CA 1
ATOM 781 C C . THR A 1 101 ? 3.510 6.456 -3.302 1.00 95.56 101 THR A C 1
ATOM 783 O O . THR A 1 101 ? 4.397 5.978 -4.011 1.00 95.56 101 THR A O 1
ATOM 786 N N . ILE A 1 102 ? 2.774 7.494 -3.708 1.00 96.75 102 ILE A N 1
ATOM 787 C CA . ILE A 1 102 ? 2.960 8.144 -5.017 1.00 96.75 102 ILE A CA 1
ATOM 788 C C . ILE A 1 102 ? 4.419 8.589 -5.208 1.00 96.75 102 ILE A C 1
ATOM 790 O O . ILE A 1 102 ? 4.967 8.462 -6.301 1.00 96.75 102 ILE A O 1
ATOM 794 N N . ALA A 1 103 ? 5.076 9.055 -4.140 1.00 96.19 103 ALA A N 1
ATOM 795 C CA . ALA A 1 103 ? 6.483 9.447 -4.174 1.00 96.19 103 ALA A CA 1
ATOM 796 C C . ALA A 1 103 ? 7.409 8.291 -4.593 1.00 96.19 103 ALA A C 1
ATOM 798 O O . ALA A 1 103 ? 8.342 8.521 -5.357 1.00 96.19 103 ALA A O 1
ATOM 799 N N . ILE A 1 104 ? 7.133 7.057 -4.156 1.00 97.38 104 ILE A N 1
ATOM 800 C CA . ILE A 1 104 ? 7.911 5.872 -4.547 1.00 97.38 104 ILE A CA 1
ATOM 801 C C . ILE A 1 104 ? 7.666 5.511 -6.014 1.00 97.38 104 ILE A C 1
ATOM 803 O O . ILE A 1 104 ? 8.622 5.225 -6.731 1.00 97.38 104 ILE A O 1
ATOM 807 N N . ALA A 1 105 ? 6.426 5.605 -6.503 1.00 98.25 105 ALA A N 1
ATOM 808 C CA . ALA A 1 105 ? 6.140 5.401 -7.923 1.00 98.25 105 ALA A CA 1
ATOM 809 C C . ALA A 1 105 ? 6.888 6.422 -8.801 1.00 98.25 105 ALA A C 1
ATOM 811 O O . ALA A 1 105 ? 7.588 6.040 -9.742 1.00 98.25 105 ALA A O 1
ATOM 812 N N . VAL A 1 106 ? 6.831 7.710 -8.441 1.00 98.38 106 VAL A N 1
ATOM 813 C CA . VAL A 1 106 ? 7.570 8.782 -9.133 1.00 98.38 106 VAL A CA 1
ATOM 814 C C . VAL A 1 106 ? 9.080 8.548 -9.070 1.00 98.38 106 VAL A C 1
ATOM 816 O O . VAL A 1 106 ? 9.757 8.644 -10.096 1.00 98.38 106 VAL A O 1
ATOM 819 N N . HIS A 1 107 ? 9.609 8.209 -7.891 1.00 97.50 107 HIS A N 1
ATOM 820 C CA . HIS A 1 107 ? 11.026 7.906 -7.707 1.00 97.50 107 HIS A CA 1
ATOM 821 C C . HIS A 1 107 ? 11.466 6.742 -8.596 1.00 97.50 107 HIS A C 1
ATOM 823 O O . HIS A 1 107 ? 12.435 6.891 -9.330 1.00 97.50 107 HIS A O 1
ATOM 829 N N . SER A 1 108 ? 10.733 5.625 -8.594 1.00 97.69 108 SER A N 1
ATOM 830 C CA . SER A 1 108 ? 11.083 4.433 -9.377 1.00 97.69 108 SER A CA 1
ATOM 831 C C . SER A 1 108 ? 11.163 4.713 -10.883 1.00 97.69 108 SER A C 1
ATOM 833 O O . SER A 1 108 ? 12.079 4.243 -11.556 1.00 97.69 108 SER A O 1
ATOM 835 N N . GLY A 1 109 ? 10.264 5.551 -11.416 1.00 97.75 109 GLY A N 1
ATOM 836 C CA . GLY A 1 109 ? 10.323 5.976 -12.813 1.00 97.75 109 GLY A CA 1
ATOM 837 C C . GLY A 1 109 ? 11.522 6.879 -13.102 1.00 97.75 109 GLY A C 1
ATOM 838 O O . GLY A 1 109 ? 12.191 6.716 -14.124 1.00 97.75 109 GLY A O 1
ATOM 839 N N . HIS A 1 110 ? 11.831 7.805 -12.190 1.00 97.62 110 HIS A N 1
ATOM 840 C CA . HIS A 1 110 ? 13.006 8.666 -12.316 1.00 97.62 110 HIS A CA 1
ATOM 841 C C . HIS A 1 110 ? 14.310 7.863 -12.247 1.00 97.62 110 HIS A C 1
ATOM 843 O O . HIS A 1 110 ? 15.211 8.074 -13.057 1.00 97.62 110 HIS A O 1
ATOM 849 N N . GLU A 1 111 ? 14.404 6.934 -11.301 1.00 94.81 111 GLU A N 1
ATOM 850 C CA . GLU A 1 111 ? 15.540 6.042 -11.100 1.00 94.81 111 GLU A CA 1
ATOM 851 C C . GLU A 1 111 ? 15.790 5.176 -12.336 1.00 94.81 111 GLU A C 1
ATOM 853 O O . GLU A 1 111 ? 16.911 5.163 -12.848 1.00 94.81 111 GLU A O 1
ATOM 858 N N . TYR A 1 112 ? 14.746 4.539 -12.875 1.00 95.50 112 TYR A N 1
ATOM 859 C CA . TYR A 1 112 ? 14.855 3.750 -14.101 1.00 95.50 112 TYR A CA 1
ATOM 860 C C . TYR A 1 112 ? 15.395 4.587 -15.265 1.00 95.50 112 TYR A C 1
ATOM 862 O O . TYR A 1 112 ? 16.372 4.201 -15.902 1.00 95.50 112 TYR A O 1
ATOM 870 N N . ALA A 1 113 ? 14.828 5.773 -15.507 1.00 96.31 113 ALA A N 1
ATOM 871 C CA . ALA A 1 113 ? 15.276 6.641 -16.596 1.00 96.31 113 ALA A CA 1
ATOM 872 C C . ALA A 1 113 ? 16.728 7.120 -16.418 1.00 96.31 113 ALA A C 1
ATOM 874 O O . ALA A 1 113 ? 17.481 7.199 -17.386 1.00 96.31 113 ALA A O 1
ATOM 875 N N . ARG A 1 114 ? 17.146 7.434 -15.184 1.00 94.38 114 ARG A N 1
ATOM 876 C CA . ARG A 1 114 ? 18.518 7.875 -14.874 1.00 94.38 114 ARG A CA 1
ATOM 877 C C . ARG A 1 114 ? 19.556 6.774 -15.021 1.00 94.38 114 ARG A C 1
ATOM 879 O O . ARG A 1 114 ? 20.732 7.101 -15.184 1.00 94.38 114 ARG A O 1
ATOM 886 N N . ASN A 1 115 ? 19.139 5.521 -14.897 1.00 93.50 115 ASN A N 1
ATOM 887 C CA . ASN A 1 115 ? 20.012 4.355 -14.910 1.00 93.50 115 ASN A CA 1
ATOM 888 C C . ASN A 1 115 ? 19.856 3.503 -16.174 1.00 93.50 115 ASN A C 1
ATOM 890 O O . ASN A 1 115 ? 20.522 2.479 -16.298 1.00 93.50 115 ASN A O 1
ATOM 894 N N . LEU A 1 116 ? 19.028 3.930 -17.131 1.00 94.00 116 LEU A N 1
ATOM 895 C CA . LEU A 1 116 ? 18.937 3.284 -18.432 1.00 94.00 116 LEU A CA 1
ATOM 896 C C . LEU A 1 116 ? 20.321 3.290 -19.101 1.00 94.00 116 LEU A C 1
ATOM 898 O O . LEU A 1 116 ? 21.006 4.310 -19.101 1.00 94.00 116 LEU A O 1
ATOM 902 N N . GLU A 1 117 ? 20.723 2.138 -19.636 1.00 91.50 117 GLU A N 1
ATOM 903 C CA . GLU A 1 117 ? 22.046 1.880 -20.237 1.00 91.50 117 GLU A CA 1
ATOM 904 C C . GLU A 1 117 ? 23.245 1.890 -19.274 1.00 91.50 117 GLU A C 1
ATOM 906 O O . GLU A 1 117 ? 24.358 1.595 -19.708 1.00 91.50 117 GLU A O 1
ATOM 911 N N . LYS A 1 118 ? 23.046 2.150 -17.977 1.00 91.94 118 LYS A N 1
ATOM 912 C CA . LYS A 1 118 ? 24.106 1.968 -16.981 1.00 91.94 118 LYS A CA 1
ATOM 913 C C . LYS A 1 118 ? 24.258 0.503 -16.602 1.00 91.94 118 LYS A C 1
ATOM 915 O O . LYS A 1 118 ? 23.285 -0.252 -16.552 1.00 91.94 118 LYS A O 1
ATOM 920 N N . SER A 1 119 ? 25.481 0.121 -16.257 1.00 87.75 119 SER A N 1
ATOM 921 C CA . SER A 1 119 ? 25.729 -1.134 -15.552 1.00 87.75 119 SER A CA 1
ATOM 922 C C . SER A 1 119 ? 25.065 -1.125 -14.164 1.00 87.75 119 SER A C 1
ATOM 924 O O . SER A 1 119 ? 24.871 -0.058 -13.567 1.00 87.75 119 SER A O 1
ATOM 926 N N . PRO A 1 120 ? 24.738 -2.303 -13.599 1.00 82.25 120 PRO A N 1
ATOM 927 C CA . PRO A 1 120 ? 24.265 -2.401 -12.222 1.00 82.25 120 PRO A CA 1
ATOM 928 C C . PRO A 1 120 ? 25.227 -1.766 -11.211 1.00 82.25 120 PRO A C 1
ATOM 930 O O . PRO A 1 120 ? 24.769 -1.158 -10.244 1.00 82.25 120 PRO A O 1
ATOM 933 N N . GLU A 1 121 ? 26.545 -1.852 -11.441 1.00 85.44 121 GLU A N 1
ATOM 934 C CA . GLU A 1 121 ? 27.527 -1.203 -10.570 1.00 85.44 121 GLU A CA 1
ATOM 935 C C . GLU A 1 121 ? 27.385 0.323 -10.607 1.00 85.44 121 GLU A C 1
ATOM 937 O O . GLU A 1 121 ? 27.298 0.954 -9.557 1.00 85.44 121 GLU A O 1
ATOM 942 N N . GLU A 1 122 ? 27.292 0.929 -11.794 1.00 84.00 122 GLU A N 1
ATOM 943 C CA . GLU A 1 122 ? 27.115 2.381 -11.948 1.00 84.00 122 GLU A CA 1
ATOM 944 C C . GLU A 1 122 ? 25.779 2.886 -11.387 1.00 84.00 122 GLU A C 1
ATOM 946 O O . GLU A 1 122 ? 25.707 4.010 -10.885 1.00 84.00 122 GLU A O 1
ATOM 951 N N . ALA A 1 123 ? 24.721 2.077 -11.470 1.00 83.75 123 ALA A N 1
ATOM 952 C CA . ALA A 1 123 ? 23.402 2.416 -10.942 1.00 83.75 123 ALA A CA 1
ATOM 953 C C . ALA A 1 123 ? 23.344 2.368 -9.403 1.00 83.75 123 ALA A C 1
ATOM 955 O O . ALA A 1 123 ? 22.573 3.114 -8.800 1.00 83.75 123 ALA A O 1
ATOM 956 N N . ALA A 1 124 ? 24.167 1.529 -8.765 1.00 80.06 124 ALA A N 1
ATOM 957 C CA . ALA A 1 124 ? 24.165 1.325 -7.316 1.00 80.06 124 ALA A CA 1
ATOM 958 C C . ALA A 1 124 ? 24.909 2.417 -6.520 1.00 80.06 124 ALA A C 1
ATOM 960 O O . ALA A 1 124 ? 24.748 2.514 -5.300 1.00 80.06 124 ALA A O 1
ATOM 961 N N . PHE A 1 125 ? 25.728 3.249 -7.172 1.00 79.56 125 PHE A N 1
ATOM 962 C CA . PHE A 1 125 ? 26.504 4.279 -6.482 1.00 79.56 125 PHE A CA 1
ATOM 963 C C . PHE A 1 125 ? 25.697 5.556 -6.231 1.00 79.56 125 PHE A C 1
ATOM 965 O O . PHE A 1 125 ? 25.342 6.294 -7.149 1.00 79.56 125 PHE A O 1
ATOM 972 N N . PHE A 1 126 ? 25.532 5.904 -4.954 1.00 82.81 126 PHE A N 1
ATOM 973 C CA . PHE A 1 126 ? 25.174 7.252 -4.523 1.00 82.81 126 PHE A CA 1
ATOM 974 C C . PHE A 1 126 ? 26.311 7.850 -3.695 1.00 82.81 126 PHE A C 1
ATOM 976 O O . PHE A 1 126 ? 26.947 7.181 -2.879 1.00 82.81 126 PHE A O 1
ATOM 983 N N . ARG A 1 127 ? 26.593 9.137 -3.913 1.00 85.69 127 ARG A N 1
ATOM 984 C CA . ARG A 1 127 ? 27.590 9.850 -3.109 1.00 85.69 127 ARG A CA 1
ATOM 985 C C . ARG A 1 127 ? 27.032 10.039 -1.704 1.00 85.69 127 ARG A C 1
ATOM 987 O O . ARG A 1 127 ? 25.955 10.605 -1.542 1.00 85.69 127 ARG A O 1
ATOM 994 N N . ARG A 1 128 ? 27.788 9.604 -0.702 1.00 86.69 128 ARG A N 1
ATOM 995 C CA . ARG A 1 128 ? 27.515 9.860 0.711 1.00 86.69 128 ARG A CA 1
ATOM 996 C C . ARG A 1 128 ? 28.729 10.558 1.298 1.00 86.69 128 ARG A C 1
ATOM 998 O O . ARG A 1 128 ? 29.848 10.098 1.086 1.00 86.69 128 ARG A O 1
ATOM 1005 N N . GLU A 1 129 ? 28.516 11.644 2.028 1.00 87.75 129 GLU A N 1
ATOM 1006 C CA . GLU A 1 129 ? 29.593 12.233 2.818 1.00 87.75 129 GLU A CA 1
ATOM 1007 C C . GLU A 1 129 ? 30.077 11.199 3.841 1.00 87.75 129 GLU A C 1
ATOM 1009 O O . GLU A 1 129 ? 29.284 10.570 4.548 1.00 87.75 129 GLU A O 1
ATOM 1014 N N . LEU A 1 130 ? 31.387 10.975 3.883 1.00 81.62 130 LEU A N 1
ATOM 1015 C CA . LEU A 1 130 ? 32.004 10.234 4.970 1.00 81.62 130 LEU A CA 1
ATOM 1016 C C . LEU A 1 130 ? 32.224 11.243 6.096 1.00 81.62 130 LEU A C 1
ATOM 1018 O O . LEU A 1 130 ? 32.799 12.306 5.863 1.00 81.62 130 LEU A O 1
ATOM 1022 N N . GLY A 1 131 ? 31.718 10.942 7.295 1.00 76.25 131 GLY A N 1
ATOM 1023 C CA . GLY A 1 131 ? 31.978 11.777 8.465 1.00 76.25 131 GLY A CA 1
ATOM 1024 C C . GLY A 1 131 ? 33.485 11.986 8.636 1.00 76.25 131 GLY A C 1
ATOM 1025 O O . GLY A 1 131 ? 34.270 11.087 8.336 1.00 76.25 131 GLY A O 1
ATOM 1026 N N . PHE A 1 132 ? 33.890 13.177 9.080 1.00 63.69 132 PHE A N 1
ATOM 1027 C CA . PHE A 1 132 ? 35.296 13.503 9.320 1.00 63.69 132 PHE A CA 1
ATOM 1028 C C . PHE A 1 132 ? 35.931 12.459 10.258 1.00 63.69 132 PHE A C 1
ATOM 1030 O O . PHE A 1 132 ? 35.592 12.418 11.440 1.00 63.69 132 PHE A O 1
ATOM 1037 N N . GLY A 1 133 ? 36.824 11.610 9.731 1.00 63.62 133 GLY A N 1
ATOM 1038 C CA . GLY A 1 133 ? 37.556 10.611 10.524 1.00 63.62 133 GLY A CA 1
ATOM 1039 C C . GLY A 1 133 ? 37.784 9.231 9.892 1.00 63.62 133 GLY A C 1
ATOM 1040 O O . GLY A 1 133 ? 37.928 8.265 10.635 1.00 63.62 133 GLY A O 1
ATOM 1041 N N . GLY A 1 134 ? 37.806 9.102 8.563 1.00 56.00 134 GLY A N 1
ATOM 1042 C CA . GLY A 1 134 ? 38.316 7.900 7.891 1.00 56.00 134 GLY A CA 1
ATOM 1043 C C . GLY A 1 134 ? 39.674 8.192 7.260 1.00 56.00 134 GLY A C 1
ATOM 1044 O O . GLY A 1 134 ? 39.672 8.626 6.116 1.00 56.00 134 GLY A O 1
ATOM 1045 N N . GLU A 1 135 ? 40.739 8.002 8.052 1.00 46.81 135 GLU A N 1
ATOM 1046 C CA . GLU A 1 135 ? 42.187 8.223 7.789 1.00 46.81 135 GLU A CA 1
ATOM 1047 C C . GLU A 1 135 ? 42.607 9.493 7.022 1.00 46.81 135 GLU A C 1
ATOM 1049 O O . GLU A 1 135 ? 42.409 9.594 5.793 1.00 46.81 135 GLU A O 1
#

Radius of gyration: 23.37 Å; chains: 1; bounding box: 68×34×57 Å

InterPro domains:
  IPR036188 FAD/NAD(P)-binding domain superfamily [SSF51905] (17-96)

Secondary structure (DSSP, 8-state):
--SSGGGGGGT-HHHHHHHHHHTT-----SEEEEEEETTEEEEEETTT--EEEEE-S------------HHHHHHHHTGGGTTTTT-------GGGTS---HHHHHHHHHHHHHHTT--HHHHH----PPPS---

pLDDT: mean 93.45, std 8.47, range [46.81, 98.5]